Protein AF-A0A351VHP9-F1 (afdb_monomer_lite)

Foldseek 3Di:
DPVVVVVVVVVVVVPPDPPDPPDDPDDDDDDPPDPPPPPPPPPDPPVNVVVVVVVVVVVVVVVQVVCVVVVNDDDDPVVVVVVVVVVVVD

Sequence (90 aa):
MKIEEQVSNHMSLLNNDTVNPAGRINENQIQKDIAQDQAVKVEISTAALQMSEDEARIERLNAIRRQLAEGTYNISGKDVADKILKVLKS

pLDDT: mean 71.29, std 19.11, range [41.03, 96.12]

Structure (mmCIF, N/CA/C/O backbone):
data_AF-A0A351VHP9-F1
#
_entry.id   AF-A0A351VHP9-F1
#
loop_
_atom_site.group_PDB
_atom_site.id
_atom_site.type_symbol
_atom_site.label_atom_id
_atom_site.label_alt_id
_atom_site.label_comp_id
_atom_site.label_asym_id
_atom_site.label_entity_id
_atom_site.label_seq_id
_atom_site.pdbx_PDB_ins_code
_atom_site.Cartn_x
_atom_site.Cartn_y
_atom_site.Cartn_z
_atom_site.occupancy
_atom_site.B_iso_or_equiv
_atom_site.auth_seq_id
_atom_site.auth_comp_id
_atom_site.auth_asym_id
_atom_site.auth_atom_id
_atom_site.pdbx_PDB_model_num
ATOM 1 N N . MET A 1 1 ? -12.533 26.787 80.880 1.00 54.12 1 MET A N 1
ATOM 2 C CA . MET A 1 1 ? -13.238 25.529 80.559 1.00 54.12 1 MET A CA 1
ATOM 3 C C . MET A 1 1 ? -13.362 25.315 79.037 1.00 54.12 1 MET A C 1
ATOM 5 O O . MET A 1 1 ? -14.446 25.075 78.542 1.00 54.12 1 MET A O 1
ATOM 9 N N . LYS A 1 2 ? -12.262 25.451 78.273 1.00 56.56 2 LYS A N 1
ATOM 10 C CA . LYS A 1 2 ? -12.221 25.184 76.812 1.00 56.56 2 LYS A CA 1
ATOM 11 C C . LYS A 1 2 ? -11.087 24.233 76.397 1.00 56.56 2 LYS A C 1
ATOM 13 O O . LYS A 1 2 ? -11.029 23.822 75.249 1.00 56.56 2 LYS A O 1
ATOM 18 N N . ILE A 1 3 ? -10.180 23.908 77.322 1.00 56.81 3 ILE A N 1
ATOM 19 C CA . ILE A 1 3 ? -8.987 23.093 77.048 1.00 56.81 3 ILE A CA 1
ATOM 20 C C . ILE A 1 3 ? -9.292 21.608 77.292 1.00 56.81 3 ILE A C 1
ATOM 22 O O . ILE A 1 3 ? -8.923 20.766 76.485 1.00 56.81 3 ILE A O 1
ATOM 26 N N . GLU A 1 4 ? -10.042 21.286 78.348 1.00 56.06 4 GLU A N 1
ATOM 27 C CA . GLU A 1 4 ? -10.400 19.901 78.697 1.00 56.06 4 GLU A CA 1
ATOM 28 C C . GLU A 1 4 ? -11.261 19.223 77.617 1.00 56.06 4 GLU A C 1
ATOM 30 O O . GLU A 1 4 ? -11.054 18.058 77.290 1.00 56.06 4 GLU A O 1
ATOM 35 N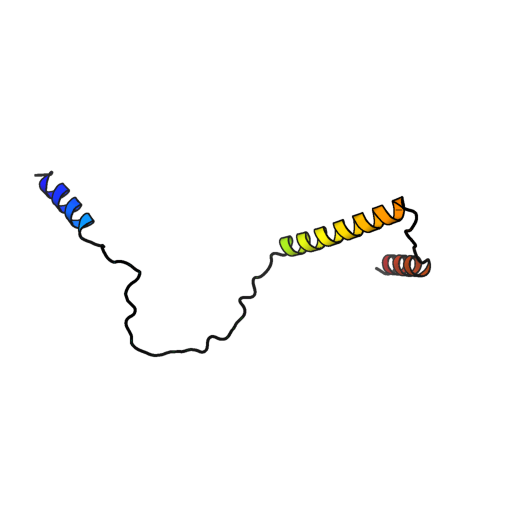 N . GLU A 1 5 ? -12.160 19.979 76.984 1.00 58.44 5 GLU A N 1
ATOM 36 C CA . GLU A 1 5 ? -13.030 19.492 75.906 1.00 58.44 5 GLU A CA 1
ATOM 37 C C . GLU A 1 5 ? -12.252 19.233 74.600 1.00 58.44 5 GLU A C 1
ATOM 39 O O . GLU A 1 5 ? -12.517 18.266 73.887 1.00 58.44 5 GLU A O 1
ATOM 44 N N . GLN A 1 6 ? -11.220 20.039 74.317 1.00 59.41 6 GLN A N 1
ATOM 45 C CA . GLN A 1 6 ? -10.340 19.838 73.160 1.00 59.41 6 GLN A CA 1
ATOM 46 C C . GLN A 1 6 ? -9.433 18.613 73.328 1.00 59.41 6 GLN A C 1
ATOM 48 O O . GLN A 1 6 ? -9.232 17.866 72.373 1.00 59.41 6 GLN A O 1
ATOM 53 N N . VAL A 1 7 ? -8.927 18.369 74.541 1.00 60.84 7 VAL A N 1
ATOM 54 C CA . VAL A 1 7 ? -8.105 17.185 74.842 1.00 60.84 7 VAL A CA 1
ATOM 55 C C . VAL A 1 7 ? -8.950 15.906 74.802 1.00 60.84 7 VAL A C 1
ATOM 57 O O . VAL A 1 7 ? -8.491 14.886 74.287 1.00 60.84 7 VAL A O 1
ATOM 60 N N . SER A 1 8 ? -10.205 15.964 75.263 1.00 60.28 8 SER A N 1
ATOM 61 C CA . SER A 1 8 ? -11.142 14.835 75.196 1.00 60.28 8 SER A CA 1
ATOM 62 C C . SER A 1 8 ? -11.506 14.461 73.751 1.00 60.28 8 SER A C 1
ATOM 64 O O . SER A 1 8 ? -11.438 13.286 73.385 1.00 60.28 8 SER A O 1
ATOM 66 N N . ASN A 1 9 ? -11.773 15.454 72.894 1.00 59.28 9 ASN A N 1
ATOM 67 C CA . ASN A 1 9 ? -12.048 15.229 71.469 1.00 59.28 9 ASN A CA 1
ATOM 68 C C . ASN A 1 9 ? -10.824 14.746 70.676 1.00 59.28 9 ASN A C 1
ATOM 70 O O . ASN A 1 9 ? -10.969 14.008 69.706 1.00 59.28 9 ASN A O 1
ATOM 74 N N . HIS A 1 10 ? -9.608 15.124 71.076 1.00 59.25 10 HIS A N 1
ATOM 75 C CA . HIS A 1 10 ? -8.399 14.640 70.408 1.00 59.25 10 HIS A CA 1
ATOM 76 C C . HIS A 1 10 ? -8.044 13.196 70.815 1.00 59.25 10 HIS A C 1
ATOM 78 O O . HIS A 1 10 ? -7.512 12.438 70.004 1.00 59.25 10 HIS A O 1
ATOM 84 N N . MET A 1 11 ? -8.352 12.780 72.049 1.00 60.81 11 MET A N 1
ATOM 85 C CA . MET A 1 11 ? -8.123 11.399 72.500 1.00 60.81 11 MET A CA 1
ATOM 86 C C . MET A 1 11 ? -9.156 10.401 71.959 1.00 60.81 11 MET A C 1
ATOM 88 O O . MET A 1 11 ? -8.826 9.231 71.768 1.00 60.81 11 MET A O 1
ATOM 92 N N . SER A 1 12 ? -10.382 10.837 71.654 1.00 60.22 12 SER A N 1
ATOM 93 C CA . SER A 1 12 ? -11.395 9.975 71.024 1.00 60.22 12 SER A CA 1
ATOM 94 C C . SER A 1 12 ? -11.088 9.653 69.554 1.00 60.22 12 SER A C 1
ATOM 96 O O . SER A 1 12 ? -11.465 8.581 69.080 1.00 60.22 12 SER A O 1
ATOM 98 N N . LEU A 1 13 ? -10.348 10.527 68.860 1.00 59.94 13 LEU A N 1
ATOM 99 C CA . LEU A 1 13 ? -9.888 10.323 67.478 1.00 59.94 13 LEU A CA 1
ATOM 100 C C . LEU A 1 13 ? -8.690 9.368 67.360 1.00 59.94 13 LEU A C 1
ATOM 102 O O . LEU A 1 13 ? -8.481 8.787 66.303 1.00 59.94 13 LEU A O 1
ATOM 106 N N . LEU A 1 14 ? -7.907 9.189 68.428 1.00 60.72 14 LEU A N 1
ATOM 107 C CA . LEU A 1 14 ? -6.745 8.287 68.430 1.00 60.72 14 LEU A CA 1
ATOM 108 C C . LEU A 1 14 ? -7.097 6.842 68.825 1.00 60.72 14 LEU A C 1
ATOM 110 O O . LEU A 1 14 ? -6.309 5.937 68.567 1.00 60.72 14 LEU A O 1
ATOM 114 N N . ASN A 1 15 ? -8.270 6.620 69.428 1.00 58.84 15 ASN A N 1
ATOM 115 C CA . ASN A 1 15 ? -8.690 5.311 69.945 1.00 58.84 15 ASN A CA 1
ATOM 116 C C . ASN A 1 15 ? -9.705 4.566 69.058 1.00 58.84 15 ASN A C 1
ATOM 118 O O . ASN A 1 15 ? -10.003 3.408 69.344 1.00 58.84 15 ASN A O 1
ATOM 122 N N . ASN A 1 16 ? -10.222 5.185 67.992 1.00 57.31 16 ASN A N 1
ATOM 123 C CA . ASN A 1 16 ? -11.137 4.545 67.042 1.00 57.31 16 ASN A CA 1
ATOM 124 C C . ASN A 1 16 ? -10.464 4.373 65.681 1.00 57.31 16 ASN A C 1
ATOM 126 O O . ASN A 1 16 ? -10.548 5.263 64.848 1.00 57.31 16 ASN A O 1
ATOM 130 N N . ASP A 1 17 ? -9.817 3.221 65.493 1.00 54.00 17 ASP A N 1
ATOM 131 C CA . ASP A 1 17 ? -9.658 2.514 64.206 1.00 54.00 17 ASP A CA 1
ATOM 132 C C . ASP A 1 17 ? -8.252 1.955 63.941 1.00 54.00 17 ASP A C 1
ATOM 134 O O . ASP A 1 17 ? -7.743 1.943 62.822 1.00 54.00 17 ASP A O 1
ATOM 138 N N . THR A 1 18 ? -7.676 1.296 64.949 1.00 57.28 18 THR A N 1
ATOM 139 C CA . THR A 1 18 ? -6.788 0.138 64.736 1.00 57.28 18 THR A CA 1
ATOM 140 C C . THR A 1 18 ? -7.573 -1.081 64.217 1.00 57.28 18 THR A C 1
ATOM 142 O O . THR A 1 18 ? -7.415 -2.202 64.702 1.00 57.28 18 THR A O 1
ATOM 145 N N . VAL A 1 19 ? -8.427 -0.893 63.204 1.00 56.06 19 VAL A N 1
ATOM 146 C CA . VAL A 1 19 ? -9.102 -1.992 62.505 1.00 56.06 19 VAL A CA 1
ATOM 147 C C . VAL A 1 19 ? -8.387 -2.220 61.185 1.00 56.06 19 VAL A C 1
ATOM 149 O O . VAL A 1 19 ? -8.678 -1.626 60.153 1.00 56.06 19 VAL A O 1
ATOM 152 N N . ASN A 1 20 ? -7.399 -3.101 61.257 1.00 49.41 20 ASN A N 1
ATOM 153 C CA . ASN A 1 20 ? -6.697 -3.679 60.124 1.00 49.41 20 ASN A CA 1
ATOM 154 C C . ASN A 1 20 ? -7.731 -4.241 59.110 1.00 49.41 20 ASN A C 1
ATOM 156 O O . ASN A 1 20 ? -8.446 -5.186 59.459 1.00 49.41 20 ASN A O 1
ATOM 160 N N . PRO A 1 21 ? -7.856 -3.719 57.873 1.00 51.03 21 PRO A N 1
ATOM 161 C CA . PRO A 1 21 ? -8.878 -4.181 56.924 1.00 51.03 21 PRO A CA 1
ATOM 162 C C . PRO A 1 21 ? -8.567 -5.559 56.306 1.00 51.03 21 PRO A C 1
ATOM 164 O O . PRO A 1 21 ? -9.344 -6.068 55.505 1.00 51.03 21 PRO A O 1
ATOM 167 N N . ALA A 1 22 ? -7.453 -6.194 56.685 1.00 43.81 22 ALA A N 1
ATOM 168 C CA . ALA A 1 22 ? -6.946 -7.427 56.078 1.00 43.81 22 ALA A CA 1
ATOM 169 C C . ALA A 1 22 ? -7.267 -8.725 56.856 1.00 43.81 22 ALA A C 1
ATOM 171 O O . ALA A 1 22 ? -6.566 -9.719 56.687 1.00 43.81 22 ALA A O 1
ATOM 172 N N . GLY A 1 23 ? -8.283 -8.749 57.730 1.00 51.72 23 GLY A N 1
ATOM 173 C CA . GLY A 1 23 ? -8.431 -9.857 58.689 1.00 51.72 23 GLY A CA 1
ATOM 174 C C . GLY A 1 23 ? -9.842 -10.212 59.150 1.00 51.72 23 GLY A C 1
ATOM 175 O O . GLY A 1 23 ? -10.012 -10.583 60.307 1.00 51.72 23 GLY A O 1
ATOM 176 N N . ARG A 1 24 ? -10.866 -10.114 58.294 1.00 47.03 24 ARG A N 1
ATOM 177 C CA . ARG A 1 24 ? -12.189 -10.702 58.587 1.00 47.03 24 ARG A CA 1
ATOM 178 C C . ARG A 1 24 ? -12.655 -11.605 57.453 1.00 47.03 24 ARG A C 1
ATOM 180 O O . ARG A 1 24 ? -13.572 -11.280 56.711 1.00 47.03 24 ARG A O 1
ATOM 187 N N . ILE A 1 25 ? -12.016 -12.766 57.354 1.00 47.62 25 ILE A N 1
ATOM 188 C CA . ILE A 1 25 ? -12.607 -13.934 56.703 1.00 47.62 25 ILE A CA 1
ATOM 189 C C . ILE A 1 25 ? -13.479 -14.584 57.778 1.00 47.62 25 ILE A C 1
ATOM 191 O O . ILE A 1 25 ? -12.980 -15.331 58.611 1.00 47.62 25 ILE A O 1
ATOM 195 N N . ASN A 1 26 ? -14.758 -14.213 57.829 1.00 44.25 26 ASN A N 1
ATOM 196 C CA . ASN A 1 26 ? -15.736 -14.978 58.593 1.00 44.25 26 ASN A CA 1
ATOM 197 C C . ASN A 1 26 ? -16.330 -16.022 57.654 1.00 44.25 26 ASN A C 1
ATOM 199 O O . ASN A 1 26 ? -17.078 -15.717 56.726 1.00 44.25 26 ASN A O 1
ATOM 203 N N . GLU A 1 27 ? -15.921 -17.256 57.904 1.00 49.19 27 GLU A N 1
ATOM 204 C CA . GLU A 1 27 ? -16.491 -18.480 57.378 1.00 49.19 27 GLU A CA 1
ATOM 205 C C . GLU A 1 27 ? -17.979 -18.538 57.747 1.00 49.19 27 GLU A C 1
ATOM 207 O O . GLU A 1 27 ? -18.321 -18.682 58.916 1.00 49.19 27 GLU A O 1
ATOM 212 N N . ASN A 1 28 ? -18.866 -18.384 56.762 1.00 41.44 28 ASN A N 1
ATOM 213 C CA . ASN A 1 28 ? -20.094 -19.175 56.635 1.00 41.44 28 ASN A CA 1
ATOM 214 C C . ASN A 1 28 ? -20.823 -18.849 55.321 1.00 41.44 28 ASN A C 1
ATOM 216 O O . ASN A 1 28 ? -21.645 -17.948 55.243 1.00 41.44 28 ASN A O 1
ATOM 220 N N . GLN A 1 29 ? -20.478 -19.649 54.311 1.00 41.59 29 GLN A N 1
ATOM 221 C CA . GLN A 1 29 ? -21.402 -20.396 53.453 1.00 41.59 29 GLN A CA 1
ATOM 222 C C . GLN A 1 29 ? -22.451 -19.661 52.581 1.00 41.59 29 GLN A C 1
ATOM 224 O O . GLN A 1 29 ? -23.378 -19.032 53.072 1.00 41.59 29 GLN A O 1
ATOM 229 N N . ILE A 1 30 ? -22.376 -20.016 51.281 1.00 41.19 30 ILE A N 1
ATOM 230 C CA . ILE A 1 30 ? -23.425 -20.016 50.232 1.00 41.19 30 ILE A CA 1
ATOM 231 C C . ILE A 1 30 ? -23.572 -18.648 49.532 1.00 41.19 30 ILE A C 1
ATOM 233 O O . ILE A 1 30 ? -24.161 -17.731 50.071 1.00 41.19 30 ILE A O 1
ATOM 237 N N . GLN A 1 31 ? -23.024 -18.401 48.341 1.00 44.66 31 GLN A N 1
ATOM 238 C CA . GLN A 1 31 ? -23.158 -19.161 47.099 1.00 44.66 31 GLN A CA 1
ATOM 239 C C . GLN A 1 31 ? -21.837 -19.144 46.314 1.00 44.66 31 GLN A C 1
ATOM 241 O O . GLN A 1 31 ? -21.338 -18.089 45.928 1.00 44.66 31 GLN A O 1
ATOM 246 N N . LYS A 1 32 ? -21.304 -20.335 46.011 1.00 44.28 32 LYS A N 1
ATOM 247 C CA . LYS A 1 32 ? -20.508 -20.538 44.796 1.00 44.28 32 LYS A CA 1
ATOM 248 C C . LYS A 1 32 ? -21.474 -20.404 43.625 1.00 44.28 32 LYS A C 1
ATOM 250 O O . LYS A 1 32 ? -21.985 -21.413 43.143 1.00 44.28 32 LYS A O 1
ATOM 255 N N . ASP A 1 33 ? -21.763 -19.171 43.233 1.00 41.03 33 ASP A N 1
ATOM 256 C CA . ASP A 1 33 ? -22.242 -18.958 41.884 1.00 41.03 33 ASP A CA 1
ATOM 257 C C . ASP A 1 33 ? -21.042 -19.159 40.969 1.00 41.03 33 ASP A C 1
ATOM 259 O O . ASP A 1 33 ? -19.920 -18.723 41.250 1.00 41.03 33 ASP A O 1
ATOM 263 N N . ILE A 1 34 ? -21.266 -19.978 39.960 1.00 47.16 34 ILE A N 1
ATOM 264 C CA . ILE A 1 34 ? -20.264 -20.443 39.022 1.00 47.16 34 ILE A CA 1
ATOM 265 C C . ILE A 1 34 ? -19.590 -19.190 38.475 1.00 47.16 34 ILE A C 1
ATOM 267 O O . ILE A 1 34 ? -20.264 -18.335 37.904 1.00 47.16 34 ILE A O 1
ATOM 271 N N . ALA A 1 35 ? -18.278 -19.064 38.694 1.00 44.66 35 ALA A N 1
ATOM 272 C CA . ALA A 1 35 ? -17.440 -18.101 38.002 1.00 44.66 35 ALA A CA 1
ATOM 273 C C . ALA A 1 35 ? -17.541 -18.440 36.516 1.00 44.66 35 ALA A C 1
ATOM 275 O O . ALA A 1 35 ? -16.781 -19.237 35.969 1.00 44.66 35 ALA A O 1
ATOM 276 N N . GLN A 1 36 ? -18.591 -17.913 35.902 1.00 47.03 36 GLN A N 1
ATOM 277 C CA . GLN A 1 36 ? -18.770 -17.857 34.483 1.00 47.03 36 GLN A CA 1
ATOM 278 C C . GLN A 1 36 ? -17.598 -17.000 34.046 1.00 47.03 36 GLN A C 1
ATOM 280 O O . GLN A 1 36 ? -17.541 -15.812 34.365 1.00 47.03 36 GLN A O 1
ATOM 285 N N . ASP A 1 37 ? -16.620 -17.666 33.442 1.00 52.38 37 ASP A N 1
ATOM 286 C CA . ASP A 1 37 ? -15.438 -17.114 32.798 1.00 52.38 37 ASP A CA 1
ATOM 287 C C . ASP A 1 37 ? -15.901 -16.225 31.635 1.00 52.38 37 ASP A C 1
ATOM 289 O O . ASP A 1 37 ? -15.767 -16.529 30.452 1.00 52.38 37 ASP A O 1
ATOM 293 N N . GLN A 1 38 ? -16.606 -15.149 31.977 1.00 54.56 38 GLN A N 1
ATOM 294 C CA . GLN A 1 38 ? -16.935 -14.075 31.078 1.00 54.56 38 GLN A CA 1
ATOM 295 C C . GLN A 1 38 ? -15.651 -13.279 31.000 1.00 54.56 38 GLN A C 1
ATOM 297 O O . GLN A 1 38 ? -15.405 -12.386 31.809 1.00 54.56 38 GLN A O 1
ATOM 302 N N . ALA A 1 39 ? -14.800 -13.682 30.054 1.00 59.25 39 ALA A N 1
ATOM 303 C CA . ALA A 1 39 ? -13.670 -12.896 29.611 1.00 59.25 39 ALA A CA 1
ATOM 304 C C . ALA A 1 39 ? -14.137 -11.441 29.516 1.00 59.25 39 ALA A C 1
ATOM 306 O O . ALA A 1 39 ? -14.989 -11.109 28.687 1.00 59.25 39 ALA A O 1
ATOM 307 N N . VAL A 1 40 ? -13.641 -10.603 30.428 1.00 55.09 40 VAL A N 1
ATOM 308 C CA . VAL A 1 40 ? -13.932 -9.174 30.457 1.00 55.09 40 VAL A CA 1
ATOM 309 C C . VAL A 1 40 ? -13.447 -8.634 29.121 1.00 55.09 40 VAL A C 1
ATOM 311 O O . VAL A 1 40 ? -12.249 -8.467 28.896 1.00 55.09 40 VAL A O 1
ATOM 314 N N . LYS A 1 41 ? -14.376 -8.458 28.182 1.00 61.09 41 LYS A N 1
ATOM 315 C CA . LYS A 1 41 ? -14.066 -7.974 26.846 1.00 61.09 41 LYS A CA 1
ATOM 316 C C . LYS A 1 41 ? -13.794 -6.486 26.985 1.00 61.09 41 LYS A C 1
ATOM 318 O O . LYS A 1 41 ? -14.716 -5.681 27.033 1.00 61.09 41 LYS A O 1
ATOM 323 N N . VAL A 1 42 ? -12.518 -6.142 27.123 1.00 67.12 42 VAL A N 1
ATOM 324 C CA . VAL A 1 42 ? -12.066 -4.754 27.156 1.00 67.12 42 VAL A CA 1
ATOM 325 C C . VAL A 1 42 ? -12.387 -4.145 25.793 1.00 67.12 42 VAL A C 1
ATOM 327 O O . VAL A 1 42 ? -11.828 -4.549 24.773 1.00 67.12 42 VAL A O 1
ATOM 330 N N . GLU A 1 43 ? -13.337 -3.215 25.761 1.00 68.19 43 GLU A N 1
ATOM 331 C CA . GLU A 1 43 ? -13.682 -2.480 24.550 1.00 68.19 43 GLU A CA 1
ATOM 332 C C . GLU A 1 43 ? -12.536 -1.520 24.218 1.00 68.19 43 GLU A C 1
ATOM 334 O O . GLU A 1 43 ? -12.329 -0.497 24.872 1.00 68.19 43 GLU A O 1
ATOM 339 N N . ILE A 1 44 ? -11.734 -1.891 23.220 1.00 71.31 44 ILE A N 1
ATOM 340 C CA . ILE A 1 44 ? -10.657 -1.044 22.714 1.00 71.31 44 ILE A CA 1
ATOM 341 C C . ILE A 1 44 ? -11.306 0.146 22.005 1.00 71.31 44 ILE A C 1
ATOM 343 O O . ILE A 1 44 ? -12.101 -0.033 21.081 1.00 71.31 44 ILE A O 1
ATOM 347 N N . SER A 1 45 ? -10.959 1.361 22.437 1.00 74.31 45 SER A N 1
ATOM 348 C CA . SER A 1 45 ? -11.406 2.596 21.788 1.00 74.31 45 SER A CA 1
ATOM 349 C C . SER A 1 45 ? -11.115 2.552 20.285 1.00 74.31 45 SER A C 1
ATOM 351 O O . SER A 1 45 ? -10.044 2.112 19.862 1.00 74.31 45 SER A O 1
ATOM 353 N N . THR A 1 46 ? -12.039 3.059 19.469 1.00 74.94 46 THR A N 1
ATOM 354 C CA . THR A 1 46 ? -11.880 3.137 18.008 1.00 74.94 46 THR A CA 1
ATOM 355 C C . THR A 1 46 ? -10.601 3.871 17.603 1.00 74.94 46 THR A C 1
ATOM 357 O O . THR A 1 46 ? -9.993 3.520 16.597 1.00 74.94 46 THR A O 1
ATOM 360 N N . ALA A 1 47 ? -10.146 4.831 18.414 1.00 67.12 47 ALA A N 1
ATOM 361 C CA . ALA A 1 47 ? -8.877 5.526 18.211 1.00 67.12 47 ALA A CA 1
ATOM 362 C C . ALA A 1 47 ? -7.662 4.595 18.377 1.00 67.12 47 ALA A C 1
ATOM 364 O O . ALA A 1 47 ? -6.725 4.661 17.590 1.00 67.12 47 ALA A O 1
ATOM 365 N N . ALA A 1 48 ? -7.684 3.686 19.354 1.00 63.75 48 ALA A N 1
ATOM 366 C CA . ALA A 1 48 ? -6.600 2.727 19.558 1.00 63.75 48 ALA A CA 1
ATOM 367 C C . ALA A 1 48 ? -6.563 1.652 18.453 1.00 63.75 48 ALA A C 1
ATOM 369 O O . ALA A 1 48 ? -5.483 1.234 18.041 1.00 63.75 48 ALA A O 1
ATOM 370 N N . LEU A 1 49 ? 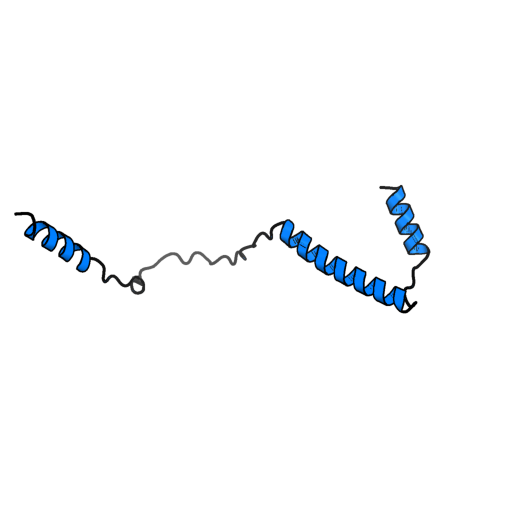-7.725 1.260 17.913 1.00 70.44 49 LEU A N 1
ATOM 371 C CA . LEU A 1 49 ? -7.796 0.407 16.718 1.00 70.44 49 LEU A CA 1
ATOM 372 C C . LEU A 1 49 ? -7.191 1.105 15.492 1.00 70.44 49 LEU A C 1
ATOM 374 O O . LEU A 1 49 ? -6.373 0.513 14.794 1.00 70.44 49 LEU A O 1
ATOM 378 N N . GLN A 1 50 ? -7.528 2.380 15.277 1.00 72.88 50 GLN A N 1
ATOM 379 C CA . GLN A 1 50 ? -6.952 3.188 14.198 1.00 72.88 50 GLN A CA 1
ATOM 380 C C . GLN A 1 50 ? -5.431 3.326 14.332 1.00 72.88 50 GLN A C 1
ATOM 382 O O . GLN A 1 50 ? -4.721 3.150 13.349 1.00 72.88 50 GLN A O 1
ATOM 387 N N . MET A 1 51 ? -4.912 3.547 15.544 1.00 70.00 51 MET A N 1
ATOM 388 C CA . MET A 1 51 ? -3.464 3.628 15.783 1.00 70.00 51 MET A CA 1
ATOM 389 C C . MET A 1 51 ? -2.731 2.330 15.415 1.00 70.00 51 MET A C 1
ATOM 391 O O . MET A 1 51 ? -1.681 2.378 14.778 1.00 70.00 51 MET A O 1
ATOM 395 N N . SER A 1 52 ? -3.292 1.168 15.759 1.00 72.00 52 SER A N 1
ATOM 396 C CA . SER A 1 52 ? -2.695 -0.124 15.392 1.00 72.00 52 SER A CA 1
ATOM 397 C C . SER A 1 52 ? -2.722 -0.368 13.876 1.00 72.00 52 SER A C 1
ATOM 399 O O . SER A 1 52 ? -1.743 -0.846 13.296 1.00 72.00 52 SER A O 1
ATOM 401 N N . GLU A 1 53 ? -3.814 0.006 13.202 1.00 77.38 53 GLU A N 1
ATOM 402 C CA . GLU A 1 53 ? -3.893 -0.045 11.739 1.00 77.38 53 GLU A CA 1
ATOM 403 C C . GLU A 1 53 ? -2.892 0.904 11.069 1.00 77.38 53 GLU A C 1
ATOM 405 O O . GLU A 1 53 ? -2.340 0.582 10.011 1.00 77.38 53 GLU A O 1
ATOM 410 N N . ASP A 1 54 ? -2.649 2.060 11.680 1.00 81.75 54 ASP A N 1
ATOM 411 C CA . ASP A 1 54 ? -1.708 3.062 11.197 1.00 81.75 54 ASP A CA 1
ATOM 412 C C . ASP A 1 54 ? -0.262 2.564 11.293 1.00 81.75 54 ASP A C 1
ATOM 414 O O . ASP A 1 54 ? 0.485 2.701 10.323 1.00 81.75 54 ASP A O 1
ATOM 418 N N . GLU A 1 55 ? 0.124 1.905 12.388 1.00 84.50 55 GLU A N 1
ATOM 419 C CA . GLU A 1 55 ? 1.451 1.290 12.538 1.00 84.50 55 GLU A CA 1
ATOM 420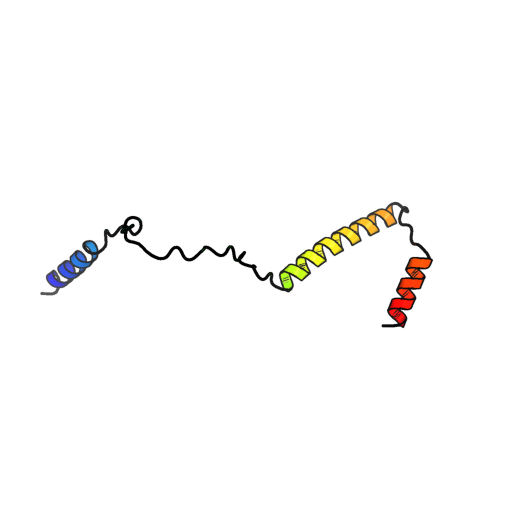 C C . GLU A 1 55 ? 1.709 0.223 11.467 1.00 84.50 55 GLU A C 1
ATOM 422 O O . GLU A 1 55 ? 2.706 0.289 10.739 1.00 84.50 55 GLU A O 1
ATOM 427 N N . ALA A 1 56 ? 0.766 -0.706 11.285 1.00 86.88 56 ALA A N 1
ATOM 428 C CA . ALA A 1 56 ? 0.867 -1.736 10.252 1.00 86.88 56 ALA A CA 1
ATOM 429 C C . ALA A 1 56 ? 0.907 -1.131 8.835 1.00 86.88 56 ALA A C 1
ATOM 431 O O . ALA A 1 56 ? 1.561 -1.657 7.928 1.00 86.88 56 ALA A O 1
ATOM 432 N N . ARG A 1 57 ? 0.213 -0.007 8.614 1.00 90.00 57 ARG A N 1
ATOM 433 C CA . ARG A 1 57 ? 0.254 0.723 7.342 1.00 90.00 57 ARG A CA 1
ATOM 434 C C . ARG A 1 57 ? 1.617 1.368 7.111 1.00 90.00 57 ARG A C 1
ATOM 436 O O . ARG A 1 57 ? 2.132 1.282 5.995 1.00 90.00 57 ARG A O 1
ATOM 443 N N . ILE A 1 58 ? 2.199 1.986 8.137 1.00 91.94 58 ILE A N 1
ATOM 444 C CA . ILE A 1 58 ? 3.522 2.620 8.076 1.00 91.94 58 ILE A CA 1
ATOM 445 C C . ILE A 1 58 ? 4.599 1.579 7.767 1.00 91.94 58 ILE A C 1
ATOM 447 O O . ILE A 1 58 ? 5.434 1.810 6.890 1.00 91.94 58 ILE A O 1
ATOM 451 N N . GLU A 1 59 ? 4.557 0.416 8.417 1.00 92.44 59 GLU A N 1
ATOM 452 C CA . GLU A 1 59 ? 5.509 -0.668 8.166 1.00 92.44 59 GLU A CA 1
ATOM 453 C C . GLU A 1 59 ? 5.456 -1.145 6.708 1.00 92.44 59 GLU A C 1
ATOM 455 O O . GLU A 1 59 ? 6.482 -1.180 6.020 1.00 92.44 59 GLU A O 1
ATOM 460 N N . ARG A 1 60 ? 4.250 -1.421 6.190 1.00 91.31 60 ARG A N 1
ATOM 461 C CA . ARG A 1 60 ? 4.052 -1.800 4.780 1.00 91.31 60 ARG A CA 1
ATOM 462 C C . ARG A 1 60 ? 4.575 -0.730 3.826 1.00 91.31 60 ARG A C 1
ATOM 464 O O . ARG A 1 60 ? 5.210 -1.049 2.824 1.00 91.31 60 ARG A O 1
ATOM 471 N N . LEU A 1 61 ? 4.328 0.540 4.136 1.00 94.12 61 LEU A N 1
ATOM 472 C CA . LEU A 1 61 ? 4.764 1.659 3.308 1.00 94.12 61 LEU A CA 1
ATOM 473 C C . LEU A 1 61 ? 6.296 1.766 3.276 1.00 94.12 61 LEU A C 1
ATOM 475 O O . LEU A 1 61 ? 6.878 1.971 2.210 1.00 94.12 61 LEU A O 1
ATOM 479 N N . ASN A 1 62 ? 6.959 1.560 4.413 1.00 94.62 62 ASN A N 1
ATOM 480 C CA . ASN A 1 62 ? 8.418 1.528 4.492 1.00 94.62 62 ASN A CA 1
ATOM 481 C C . ASN A 1 62 ? 9.015 0.339 3.725 1.00 94.62 62 ASN A C 1
ATOM 483 O O . ASN A 1 62 ? 10.014 0.511 3.025 1.00 94.62 62 ASN A O 1
ATOM 487 N N . ALA A 1 63 ? 8.384 -0.836 3.784 1.00 93.44 63 ALA A N 1
ATOM 488 C CA . ALA A 1 63 ? 8.807 -1.999 3.007 1.00 93.44 63 ALA A CA 1
ATOM 489 C C . ALA A 1 63 ? 8.739 -1.735 1.493 1.00 93.44 63 ALA A C 1
ATOM 491 O O . ALA A 1 63 ? 9.707 -2.001 0.779 1.00 93.44 63 ALA A O 1
ATOM 492 N N . ILE A 1 64 ? 7.643 -1.136 1.014 1.00 92.88 64 ILE A N 1
ATOM 493 C CA . ILE A 1 64 ? 7.482 -0.759 -0.399 1.00 92.88 64 ILE A CA 1
ATOM 494 C C . ILE A 1 64 ? 8.530 0.281 -0.810 1.00 92.88 64 ILE A C 1
ATOM 496 O O . ILE A 1 64 ? 9.163 0.137 -1.853 1.00 92.88 64 ILE A O 1
ATOM 500 N N . ARG A 1 65 ? 8.766 1.312 0.015 1.00 94.44 65 ARG A N 1
ATOM 501 C CA . ARG A 1 65 ? 9.809 2.321 -0.249 1.00 94.44 65 ARG A CA 1
ATOM 502 C C . ARG A 1 65 ? 11.187 1.690 -0.410 1.00 94.44 65 ARG A C 1
ATOM 504 O O . ARG A 1 65 ? 11.918 2.073 -1.319 1.00 94.44 65 ARG A O 1
ATOM 511 N N . ARG A 1 66 ? 11.527 0.719 0.441 1.00 96.06 66 ARG A N 1
ATOM 512 C CA . ARG A 1 66 ? 12.789 -0.017 0.342 1.00 96.06 66 ARG A CA 1
ATOM 513 C C . ARG A 1 66 ? 12.875 -0.797 -0.972 1.00 96.06 66 ARG A C 1
ATOM 515 O O . ARG A 1 66 ? 13.852 -0.642 -1.691 1.00 96.06 66 ARG A O 1
ATOM 522 N N . GLN A 1 67 ? 11.833 -1.546 -1.329 1.00 94.81 67 GLN A N 1
ATOM 523 C CA . GLN A 1 67 ? 11.791 -2.301 -2.589 1.00 94.81 67 GLN A CA 1
ATOM 524 C C . GLN A 1 67 ? 11.889 -1.398 -3.829 1.00 94.81 67 GLN A C 1
ATOM 526 O O . GLN A 1 67 ? 12.511 -1.770 -4.820 1.00 94.81 67 GLN A O 1
ATOM 531 N N . LEU A 1 68 ? 11.298 -0.200 -3.785 1.00 93.56 68 LEU A N 1
ATOM 532 C CA . LEU A 1 68 ? 11.418 0.789 -4.859 1.00 93.56 68 LEU A CA 1
ATOM 533 C C . LEU A 1 68 ? 12.847 1.333 -4.971 1.00 93.56 68 LEU A C 1
ATOM 535 O O . LEU A 1 68 ? 13.363 1.440 -6.080 1.00 93.56 68 LEU A O 1
ATOM 539 N N . ALA A 1 69 ? 13.493 1.641 -3.842 1.00 94.25 69 ALA A N 1
ATOM 540 C CA . ALA A 1 69 ? 14.883 2.099 -3.817 1.00 94.25 69 ALA A CA 1
ATOM 541 C C . ALA A 1 69 ? 15.861 1.021 -4.317 1.00 94.25 69 ALA A C 1
ATOM 543 O O . ALA A 1 69 ? 16.834 1.333 -4.995 1.00 94.25 69 ALA A O 1
ATOM 544 N N . GLU A 1 70 ? 15.577 -0.246 -4.016 1.00 95.56 70 GLU A N 1
ATOM 545 C CA . GLU A 1 70 ? 16.336 -1.408 -4.489 1.00 95.56 70 GLU A CA 1
ATOM 546 C C . GLU A 1 70 ? 16.007 -1.790 -5.945 1.00 95.56 70 GLU A C 1
ATOM 548 O O . GLU A 1 70 ? 16.678 -2.643 -6.521 1.00 95.56 70 GLU A O 1
ATOM 553 N N . GLY A 1 71 ? 14.970 -1.196 -6.548 1.00 92.00 71 GLY A N 1
ATOM 554 C CA . GLY A 1 71 ? 14.493 -1.554 -7.888 1.00 92.00 71 GLY A CA 1
ATOM 555 C C . GLY A 1 71 ? 13.858 -2.949 -7.979 1.00 92.00 71 GLY A C 1
ATOM 556 O O . GLY A 1 71 ? 13.676 -3.471 -9.074 1.00 92.00 71 GLY A O 1
ATOM 557 N N . THR A 1 72 ? 13.522 -3.565 -6.844 1.00 93.00 72 THR A N 1
ATOM 558 C CA . THR A 1 72 ? 12.952 -4.921 -6.745 1.00 93.00 72 THR A CA 1
ATOM 559 C C . THR A 1 72 ? 11.426 -4.922 -6.650 1.00 93.00 72 THR A C 1
ATOM 561 O O . THR A 1 72 ? 10.799 -5.984 -6.624 1.00 93.00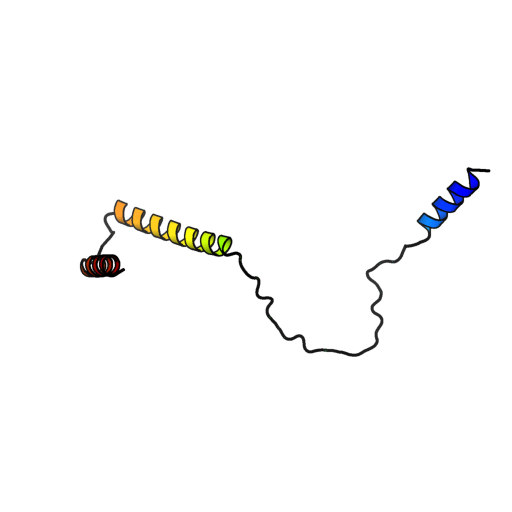 72 THR A O 1
ATOM 564 N N . TYR A 1 73 ? 10.807 -3.741 -6.595 1.00 92.50 73 TYR A N 1
ATOM 565 C CA . TYR A 1 73 ? 9.359 -3.610 -6.537 1.00 92.50 73 TYR A CA 1
ATOM 566 C C . TYR A 1 73 ? 8.711 -3.988 -7.875 1.00 92.50 73 TYR A C 1
ATOM 568 O O . TYR A 1 73 ? 8.749 -3.227 -8.842 1.00 92.50 73 TYR A O 1
ATOM 576 N N . ASN A 1 74 ? 8.071 -5.155 -7.905 1.00 91.94 74 ASN A N 1
ATOM 577 C CA . ASN A 1 74 ? 7.333 -5.643 -9.062 1.00 91.94 74 ASN A CA 1
ATOM 578 C C . ASN A 1 74 ? 5.835 -5.413 -8.880 1.00 91.94 74 ASN A C 1
ATOM 580 O O . ASN A 1 74 ? 5.251 -5.822 -7.876 1.00 91.94 74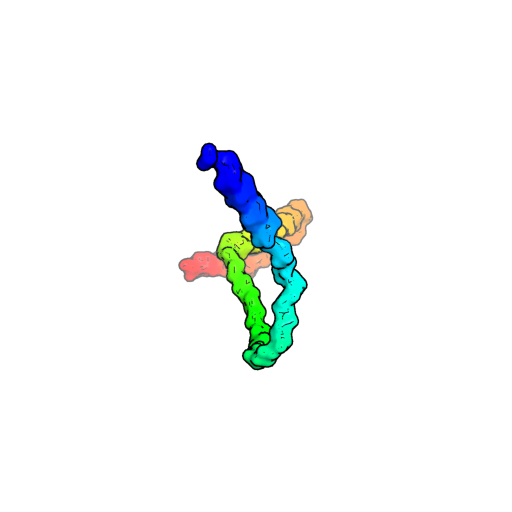 ASN A O 1
ATOM 584 N N . ILE A 1 75 ? 5.206 -4.806 -9.884 1.00 90.50 75 ILE A N 1
ATOM 585 C CA . ILE A 1 75 ? 3.761 -4.605 -9.925 1.00 90.50 75 ILE A CA 1
ATOM 586 C C . ILE A 1 75 ? 3.157 -5.361 -11.107 1.00 90.50 75 ILE A C 1
ATOM 588 O O . ILE A 1 75 ? 3.624 -5.260 -12.241 1.00 90.50 75 ILE A O 1
ATOM 592 N N . SER A 1 76 ? 2.108 -6.137 -10.840 1.00 92.25 76 SER A N 1
ATOM 593 C CA . SER A 1 76 ? 1.376 -6.864 -11.874 1.00 92.25 76 SER A CA 1
ATOM 594 C C . SER A 1 76 ? 0.402 -5.930 -12.588 1.00 92.25 76 SER A C 1
ATOM 596 O O . SER A 1 76 ? -0.415 -5.265 -11.950 1.00 92.25 76 SER A O 1
ATOM 598 N N . GLY A 1 77 ? 0.428 -5.920 -13.924 1.00 93.38 77 GLY A N 1
ATOM 599 C CA . GLY A 1 77 ? -0.532 -5.152 -14.726 1.00 93.38 77 GLY A CA 1
ATOM 600 C C . GLY A 1 77 ? -1.989 -5.556 -14.468 1.00 93.38 77 GLY A C 1
ATOM 601 O O . GLY A 1 77 ? -2.877 -4.706 -14.508 1.00 93.38 77 GLY A O 1
ATOM 602 N N . LYS A 1 78 ? -2.232 -6.827 -14.116 1.00 94.56 78 LYS A N 1
ATOM 603 C CA . LYS A 1 78 ? -3.555 -7.311 -13.700 1.00 94.56 78 LYS A CA 1
ATOM 604 C C . LYS A 1 78 ? -4.015 -6.624 -12.413 1.00 94.56 78 LYS A C 1
ATOM 606 O O . LYS A 1 78 ? -5.140 -6.142 -12.358 1.00 94.56 78 LYS A O 1
ATOM 611 N N . ASP A 1 79 ? -3.144 -6.535 -11.411 1.00 92.75 79 ASP A N 1
ATOM 612 C CA . ASP A 1 79 ? -3.492 -5.943 -10.114 1.00 92.75 79 ASP A CA 1
ATOM 613 C C . ASP A 1 79 ? -3.762 -4.439 -10.246 1.00 92.75 79 ASP A C 1
ATOM 615 O O . ASP A 1 79 ? -4.663 -3.901 -9.601 1.00 92.75 79 ASP A O 1
ATOM 619 N N . VAL A 1 80 ? -3.028 -3.766 -11.140 1.00 93.75 80 VAL A N 1
ATOM 620 C CA . VAL A 1 80 ? -3.287 -2.366 -11.505 1.00 93.75 80 VAL A CA 1
ATOM 621 C C . VAL A 1 80 ? -4.660 -2.223 -12.158 1.00 93.75 80 VAL A C 1
ATOM 623 O O . VAL A 1 80 ? -5.449 -1.380 -11.731 1.00 93.75 80 VAL A O 1
ATOM 626 N N . ALA A 1 81 ? -4.972 -3.054 -13.156 1.00 94.62 81 ALA A N 1
ATOM 627 C CA . ALA A 1 81 ? -6.260 -3.020 -13.845 1.00 94.62 81 ALA A CA 1
ATOM 628 C C . ALA A 1 81 ? -7.430 -3.288 -12.883 1.00 94.62 81 ALA A C 1
ATOM 630 O O . ALA A 1 81 ? -8.397 -2.525 -12.862 1.00 94.62 81 ALA A O 1
ATOM 631 N N . ASP A 1 82 ? -7.311 -4.306 -12.029 1.00 95.94 82 ASP A N 1
ATOM 632 C CA . ASP A 1 82 ? -8.309 -4.635 -11.010 1.00 95.94 82 ASP A CA 1
ATOM 633 C C . ASP A 1 82 ? -8.516 -3.463 -10.037 1.00 95.94 82 ASP A C 1
ATOM 635 O O . ASP A 1 82 ? -9.651 -3.126 -9.683 1.00 95.94 82 ASP A O 1
ATOM 639 N N . LYS A 1 83 ? -7.432 -2.783 -9.634 1.00 94.12 83 LYS A N 1
ATOM 640 C CA . LYS A 1 83 ? -7.515 -1.620 -8.745 1.00 94.12 83 LYS A CA 1
ATOM 641 C C . LYS A 1 83 ? -8.205 -0.431 -9.410 1.00 94.12 83 LYS A C 1
ATOM 643 O O . LYS A 1 83 ? -9.052 0.191 -8.769 1.00 94.12 83 LYS A O 1
ATOM 648 N N . ILE A 1 84 ? -7.880 -0.139 -10.670 1.00 94.00 84 ILE A N 1
ATOM 649 C CA . ILE A 1 84 ? -8.521 0.928 -11.453 1.00 94.00 84 ILE A CA 1
ATOM 650 C C . ILE A 1 84 ? -10.017 0.645 -11.596 1.00 94.00 84 ILE A C 1
ATOM 652 O O . ILE A 1 84 ? -10.837 1.503 -11.279 1.00 94.00 84 ILE A O 1
ATOM 656 N N . LEU A 1 85 ? -10.387 -0.574 -11.999 1.00 95.88 85 LEU A N 1
ATOM 657 C CA . LEU A 1 85 ? -11.789 -0.971 -12.135 1.00 95.88 85 LEU A CA 1
ATOM 658 C C . LEU A 1 85 ? -12.548 -0.862 -10.814 1.00 95.88 85 LEU A C 1
ATOM 660 O O . LEU A 1 85 ? -13.700 -0.439 -10.812 1.00 95.88 85 LEU A O 1
ATOM 664 N N . LYS A 1 86 ? -11.915 -1.223 -9.693 1.00 96.12 86 LYS A N 1
ATOM 665 C CA . LYS A 1 86 ? -12.519 -1.065 -8.369 1.00 96.12 86 LYS A CA 1
ATOM 666 C C . LYS A 1 86 ? -12.809 0.403 -8.054 1.00 96.12 86 LYS A C 1
ATOM 668 O O . LYS A 1 86 ? -13.903 0.694 -7.588 1.00 96.12 86 LYS A O 1
ATOM 673 N N . VAL A 1 87 ? -11.864 1.310 -8.320 1.00 94.69 87 VAL A N 1
ATOM 674 C CA . VAL A 1 87 ? -12.049 2.756 -8.088 1.00 94.69 87 VAL A CA 1
ATOM 675 C C . VAL A 1 87 ? -13.153 3.333 -8.972 1.00 94.69 87 VAL A C 1
ATOM 677 O O . VAL A 1 87 ? -13.970 4.092 -8.478 1.00 94.69 87 VAL A O 1
ATOM 680 N N . LEU A 1 88 ? -13.213 2.949 -10.249 1.00 93.38 88 LEU A N 1
ATOM 681 C CA . LEU A 1 88 ? -14.213 3.465 -11.194 1.00 93.38 88 LEU A CA 1
ATOM 682 C C . LEU A 1 88 ? -15.634 2.933 -10.956 1.00 93.38 88 LEU A C 1
ATOM 684 O O . LEU A 1 88 ? -16.593 3.524 -11.441 1.00 93.38 88 LEU A O 1
ATOM 688 N N . LYS A 1 89 ? -15.769 1.791 -10.275 1.00 89.75 89 LYS A N 1
ATOM 689 C CA . LYS A 1 89 ? -17.062 1.181 -9.922 1.00 89.75 89 LYS A CA 1
ATOM 690 C C . LYS A 1 89 ? -17.553 1.550 -8.518 1.00 89.75 89 LYS A C 1
ATOM 692 O O . LYS A 1 89 ? -18.642 1.113 -8.154 1.00 89.75 89 LYS A O 1
ATOM 697 N N . SER A 1 90 ? -16.732 2.245 -7.728 1.00 63.59 90 SER A N 1
ATOM 698 C CA . SER A 1 90 ? -17.098 2.746 -6.395 1.00 63.59 90 SER A CA 1
ATOM 699 C C . SER A 1 90 ? -17.711 4.135 -6.515 1.00 63.59 90 SER A C 1
ATOM 701 O O . SER A 1 90 ? -18.601 4.433 -5.694 1.00 63.59 90 SER A O 1
#

Radius of gyration: 34.44 Å; 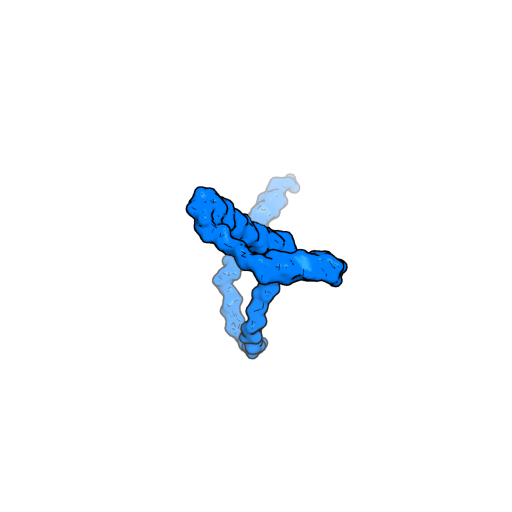chains: 1; bounding box: 40×46×95 Å

Secondary structure (DSSP, 8-state):
--HHHHHHHHHHHHSS----TT-----------------------HHHHHHHHHHHHHHHHHHHHHHHHTT-----HHHHHHHHHHHHT-